Protein AF-A0A958M177-F1 (afdb_monomer_lite)

Secondary structure (DSSP, 8-state):
-EEE-----STT--SIIIIIHHHHHHHHHHHHHHHTT---SS----EEE-STTT-TTS-HHHHHHHHTGGGGGG-----B--S-S-----S---

Foldseek 3Di:
DAEAPDDDPDDPCPCCFQPVQQHVVLVVVVVVCVVVVHDDPADDDYDHKYCVVVPPPPTVVVVVCVVCVVVPVVDDDDDTDGRGNDDDPDDDDD

Radius of gyration: 14.68 Å; chains: 1; bounding box: 36×34×37 Å

pLDDT: mean 90.21, std 8.99, range [48.19, 98.0]

Structure (mmCIF, N/CA/C/O backbone):
data_AF-A0A958M177-F1
#
_entry.id   AF-A0A958M177-F1
#
loop_
_atom_site.group_PDB
_atom_site.id
_atom_site.type_symbol
_atom_site.label_atom_id
_atom_site.label_alt_id
_atom_site.label_comp_id
_atom_site.label_asym_id
_atom_site.label_entity_id
_atom_site.label_seq_id
_atom_site.pdbx_PDB_ins_code
_atom_site.Cartn_x
_atom_site.Cartn_y
_atom_site.Cartn_z
_atom_site.occupancy
_atom_site.B_iso_or_equiv
_atom_site.auth_seq_id
_atom_site.auth_comp_id
_atom_site.auth_asym_id
_atom_site.auth_atom_id
_atom_site.pdbx_PDB_model_num
ATOM 1 N N . MET A 1 1 ? -4.638 1.080 1.829 1.00 91.06 1 MET A N 1
ATOM 2 C CA . MET A 1 1 ? -3.862 2.261 1.401 1.00 91.06 1 MET A CA 1
ATOM 3 C C . MET A 1 1 ? -2.489 1.757 1.020 1.00 91.06 1 MET A C 1
ATOM 5 O O . MET A 1 1 ? -2.049 0.802 1.660 1.00 91.06 1 MET A O 1
ATOM 9 N N . GLY A 1 2 ? -1.845 2.321 0.012 1.00 92.56 2 GLY A N 1
ATOM 10 C CA . GLY A 1 2 ? -0.562 1.816 -0.458 1.00 92.56 2 GLY A CA 1
ATOM 11 C C . GLY A 1 2 ? 0.065 2.702 -1.520 1.00 92.56 2 GLY A C 1
ATOM 12 O O . GLY A 1 2 ? -0.484 3.749 -1.846 1.00 92.56 2 GLY A O 1
ATOM 13 N N . GLY A 1 3 ? 1.196 2.224 -2.006 1.00 93.62 3 GLY A N 1
ATOM 14 C CA . GLY A 1 3 ? 1.953 2.709 -3.154 1.00 93.62 3 GLY A CA 1
ATOM 15 C C . GLY A 1 3 ? 2.755 1.530 -3.704 1.00 93.62 3 GLY A C 1
ATOM 16 O O . GLY A 1 3 ? 2.774 0.455 -3.070 1.00 93.62 3 GLY A O 1
ATOM 17 N N . HIS A 1 4 ? 3.387 1.682 -4.860 1.00 95.19 4 HIS A N 1
ATOM 18 C CA . HIS A 1 4 ? 4.231 0.622 -5.409 1.00 95.19 4 HIS A CA 1
ATOM 19 C C . HIS A 1 4 ? 5.674 0.731 -4.898 1.00 95.19 4 HIS A C 1
ATOM 21 O O . HIS A 1 4 ? 6.135 1.776 -4.450 1.00 95.19 4 HIS A O 1
ATOM 27 N N . ILE A 1 5 ? 6.337 -0.418 -4.772 1.00 94.75 5 ILE A N 1
ATOM 28 C CA . ILE A 1 5 ? 7.689 -0.543 -4.201 1.00 94.75 5 ILE A CA 1
ATOM 29 C C . ILE A 1 5 ? 8.743 -0.790 -5.279 1.00 94.75 5 ILE A C 1
ATOM 31 O O . ILE A 1 5 ? 9.938 -0.809 -4.979 1.00 94.75 5 ILE A O 1
ATOM 35 N N . ASP A 1 6 ? 8.309 -1.059 -6.508 1.00 93.50 6 ASP A N 1
ATOM 36 C CA . ASP A 1 6 ? 9.189 -1.136 -7.658 1.00 93.50 6 ASP A CA 1
ATOM 37 C C . ASP A 1 6 ? 9.470 0.252 -8.249 1.00 93.50 6 ASP A C 1
ATOM 39 O O . ASP A 1 6 ? 9.054 1.281 -7.731 1.00 93.50 6 ASP A O 1
ATOM 43 N N . SER A 1 7 ? 10.319 0.275 -9.265 1.00 92.88 7 SER A N 1
ATOM 44 C CA . SER A 1 7 ? 10.617 1.459 -10.056 1.00 92.88 7 SER A CA 1
ATOM 45 C C . SER A 1 7 ? 11.109 0.998 -11.419 1.00 92.88 7 SER A C 1
ATOM 47 O O . SER A 1 7 ? 11.624 -0.121 -11.553 1.00 92.88 7 SER A O 1
ATOM 49 N N . TRP A 1 8 ? 11.066 1.882 -12.408 1.00 91.00 8 TRP A N 1
ATOM 50 C CA . TRP A 1 8 ? 11.813 1.676 -13.648 1.00 91.00 8 TRP A CA 1
ATOM 51 C C . TRP A 1 8 ? 13.306 1.414 -13.405 1.00 91.00 8 TRP A C 1
ATOM 53 O O . TRP A 1 8 ? 13.929 1.956 -12.488 1.00 91.00 8 TRP A O 1
ATOM 63 N N . ASP A 1 9 ? 13.901 0.612 -14.288 1.00 85.69 9 ASP A N 1
ATOM 64 C CA . ASP A 1 9 ? 15.332 0.303 -14.335 1.00 85.69 9 ASP A CA 1
ATOM 65 C C . ASP A 1 9 ? 16.114 1.225 -15.298 1.00 85.69 9 ASP A C 1
ATOM 67 O O . ASP A 1 9 ? 17.292 0.995 -15.590 1.00 85.69 9 ASP A O 1
ATOM 71 N N . THR A 1 10 ? 15.484 2.298 -15.793 1.00 77.94 10 THR A N 1
ATOM 72 C CA . THR A 1 10 ? 16.054 3.184 -16.814 1.00 77.94 10 THR A CA 1
ATOM 73 C C . THR A 1 10 ? 16.783 4.409 -16.242 1.00 77.94 10 THR A C 1
ATOM 75 O O . THR A 1 10 ? 16.189 5.340 -15.704 1.00 77.94 10 THR A O 1
ATOM 78 N N . GLY A 1 11 ? 18.095 4.493 -16.480 1.00 69.12 11 GLY A N 1
ATOM 79 C CA . GLY A 1 11 ? 18.865 5.741 -16.363 1.00 69.12 11 GLY A CA 1
ATOM 80 C C . GLY A 1 11 ? 19.097 6.246 -14.929 1.00 69.12 11 GLY A C 1
ATOM 81 O O . GLY A 1 11 ? 19.488 5.488 -14.051 1.00 69.12 11 GLY A O 1
ATOM 82 N N . SER A 1 12 ? 18.949 7.562 -14.711 1.00 70.31 12 SER A N 1
ATOM 83 C CA . SER A 1 12 ? 19.164 8.238 -13.412 1.00 70.31 12 SER A CA 1
ATOM 84 C C . SER A 1 12 ? 17.913 8.292 -12.522 1.00 70.31 12 SER A C 1
ATOM 86 O O . SER A 1 12 ? 17.914 9.007 -11.519 1.00 70.31 12 SER A O 1
ATOM 88 N N . GLN A 1 13 ? 16.833 7.602 -12.897 1.00 76.00 13 GLN A N 1
ATOM 89 C CA . GLN A 1 13 ? 15.609 7.544 -12.102 1.00 76.00 13 GLN A CA 1
ATOM 90 C C . GLN A 1 13 ? 15.852 6.668 -10.872 1.00 76.00 13 GLN A C 1
ATOM 92 O O . GLN A 1 13 ? 16.141 5.484 -10.979 1.00 76.00 13 GLN A O 1
ATOM 97 N N . THR A 1 14 ? 15.769 7.269 -9.687 1.00 87.81 14 THR A N 1
ATOM 98 C CA . THR A 1 14 ? 15.992 6.582 -8.406 1.00 87.81 14 THR A CA 1
ATOM 99 C C . THR A 1 14 ? 14.708 6.020 -7.793 1.00 87.81 14 THR A C 1
ATOM 101 O O . THR A 1 14 ? 14.731 5.604 -6.638 1.00 87.81 14 THR A O 1
ATOM 104 N N . GLY A 1 15 ? 13.578 6.100 -8.507 1.00 91.94 15 GLY A N 1
ATOM 105 C CA . GLY A 1 15 ? 12.248 5.765 -7.984 1.00 91.94 15 GLY A CA 1
ATOM 106 C C . GLY A 1 15 ? 11.748 6.710 -6.883 1.00 91.94 15 GLY A C 1
ATOM 107 O O . GLY A 1 15 ? 10.767 6.432 -6.210 1.00 91.94 15 GLY A O 1
ATOM 108 N N . ALA A 1 16 ? 12.422 7.843 -6.644 1.00 92.19 16 ALA A N 1
ATOM 109 C CA . ALA A 1 16 ? 12.105 8.697 -5.496 1.00 92.19 16 ALA A CA 1
ATOM 110 C C . ALA A 1 16 ? 10.710 9.337 -5.573 1.00 92.19 16 ALA A C 1
ATOM 112 O O . ALA A 1 16 ? 10.069 9.522 -4.544 1.00 92.19 16 ALA A O 1
ATOM 113 N N . ASN A 1 17 ? 10.261 9.708 -6.774 1.00 91.62 17 ASN A N 1
ATOM 114 C CA . ASN A 1 17 ? 8.954 10.333 -6.981 1.00 9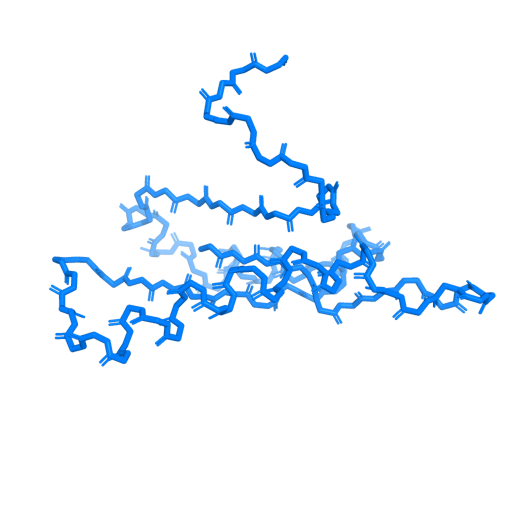1.62 17 ASN A CA 1
ATOM 115 C C . ASN A 1 17 ? 7.912 9.371 -7.566 1.00 91.62 17 ASN A C 1
ATOM 117 O O . ASN A 1 17 ? 6.744 9.718 -7.560 1.00 91.62 17 ASN A O 1
ATOM 121 N N . ASP A 1 18 ? 8.342 8.220 -8.067 1.00 92.56 18 ASP A N 1
ATOM 122 C CA . ASP A 1 18 ? 7.520 7.196 -8.711 1.00 92.56 18 ASP A CA 1
ATOM 123 C C . ASP A 1 18 ? 8.106 5.834 -8.292 1.00 92.56 18 ASP A C 1
ATOM 125 O O . ASP A 1 18 ? 9.156 5.441 -8.804 1.00 92.56 18 ASP A O 1
ATOM 129 N N . ASP A 1 19 ? 7.624 5.208 -7.213 1.00 93.88 19 ASP A N 1
ATOM 130 C CA . ASP A 1 19 ? 6.619 5.710 -6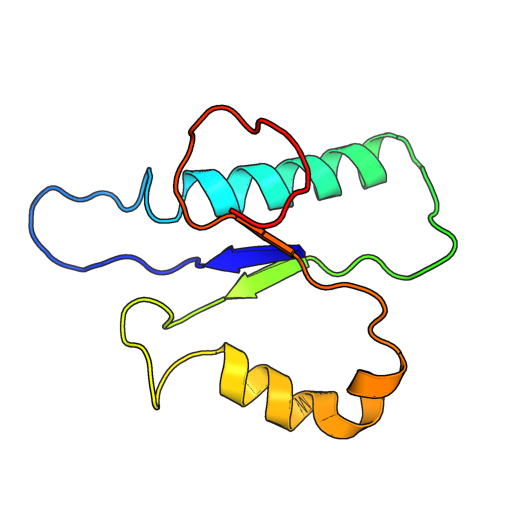.247 1.00 93.88 19 ASP A CA 1
ATOM 131 C C . ASP A 1 19 ? 7.149 5.787 -4.801 1.00 93.88 19 ASP A C 1
ATOM 133 O O . ASP A 1 19 ? 6.453 5.614 -3.801 1.00 93.88 19 ASP A O 1
ATOM 137 N N . GLY A 1 20 ? 8.431 6.116 -4.629 1.00 94.12 20 GLY A N 1
ATOM 138 C CA . GLY A 1 20 ? 9.018 6.281 -3.294 1.00 94.12 20 GLY A CA 1
ATOM 139 C C . GLY A 1 20 ? 8.284 7.314 -2.420 1.00 94.12 20 GLY A C 1
ATOM 140 O O . GLY A 1 20 ? 8.164 7.139 -1.203 1.00 94.12 20 GLY A O 1
ATOM 141 N N . GLY A 1 21 ? 7.772 8.381 -3.037 1.00 93.44 21 GLY A N 1
ATOM 142 C CA . GLY A 1 21 ? 7.041 9.459 -2.374 1.00 93.44 21 GLY A CA 1
ATOM 143 C C . GLY A 1 21 ? 5.651 9.055 -1.880 1.00 93.44 21 GLY A C 1
ATOM 144 O O . GLY A 1 21 ? 5.320 9.301 -0.712 1.00 93.44 21 GLY A O 1
ATOM 145 N N . GLY A 1 22 ? 4.843 8.421 -2.730 1.00 92.19 22 GLY A N 1
ATOM 146 C CA . GLY A 1 22 ? 3.505 7.967 -2.364 1.00 92.19 22 GLY A CA 1
ATOM 147 C C . GLY A 1 22 ? 3.547 6.764 -1.424 1.00 92.19 22 GLY A C 1
ATOM 148 O O . GLY A 1 22 ? 2.881 6.760 -0.374 1.00 92.19 22 GLY A O 1
ATOM 149 N N . PHE A 1 23 ? 4.463 5.821 -1.681 1.00 94.62 23 PHE A N 1
ATOM 150 C CA . PHE A 1 23 ? 4.790 4.721 -0.773 1.00 94.62 23 PHE A CA 1
ATOM 151 C C . PHE A 1 23 ? 5.056 5.218 0.654 1.00 94.62 23 PHE A C 1
ATOM 153 O O . PHE A 1 23 ? 4.414 4.760 1.612 1.00 94.62 23 PHE A O 1
ATOM 160 N N . ILE A 1 24 ? 5.996 6.161 0.824 1.00 94.69 24 ILE A N 1
ATOM 161 C CA . ILE A 1 24 ? 6.413 6.592 2.163 1.00 94.69 24 ILE A CA 1
ATOM 162 C C . ILE A 1 24 ? 5.335 7.422 2.857 1.00 94.69 24 ILE A C 1
ATOM 164 O O . ILE A 1 24 ? 5.191 7.331 4.076 1.00 94.69 24 ILE A O 1
ATOM 168 N N . THR A 1 25 ? 4.525 8.159 2.094 1.00 93.12 25 THR A N 1
ATOM 169 C CA . THR A 1 25 ? 3.368 8.902 2.607 1.00 93.12 25 THR A CA 1
ATOM 170 C C . THR A 1 25 ? 2.350 7.951 3.240 1.00 93.12 25 THR A C 1
ATOM 172 O O . THR A 1 25 ? 1.958 8.128 4.401 1.00 93.12 25 THR A O 1
ATOM 175 N N . CYS A 1 26 ? 1.973 6.882 2.533 1.00 93.81 26 CYS A N 1
ATOM 176 C CA . CYS A 1 26 ? 1.068 5.862 3.062 1.00 93.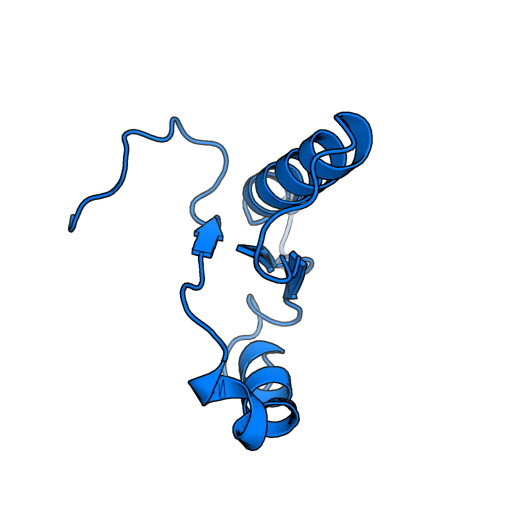81 26 CYS A CA 1
ATOM 177 C C . CYS A 1 26 ? 1.669 5.098 4.252 1.00 93.81 26 CYS A C 1
ATOM 179 O O . CYS A 1 26 ? 0.968 4.817 5.233 1.00 93.81 26 CYS A O 1
ATOM 181 N N . TYR A 1 27 ? 2.958 4.759 4.179 1.00 95.50 27 TYR A N 1
ATOM 182 C CA . TYR A 1 27 ? 3.666 4.052 5.245 1.00 95.50 27 TYR A CA 1
ATOM 183 C C . TYR A 1 27 ? 3.720 4.883 6.534 1.00 95.50 27 TYR A C 1
ATOM 185 O O . TYR A 1 27 ? 3.381 4.392 7.615 1.00 95.50 27 TYR A O 1
ATOM 193 N N . GLU A 1 28 ? 4.081 6.160 6.423 1.00 95.75 28 GLU A N 1
ATOM 194 C CA . GLU A 1 28 ? 4.203 7.064 7.562 1.00 95.75 28 GLU A CA 1
ATOM 195 C C . GLU A 1 28 ? 2.847 7.326 8.225 1.00 95.75 28 GLU A C 1
ATOM 197 O O . GLU A 1 28 ? 2.745 7.300 9.453 1.00 95.75 28 GLU A O 1
ATOM 202 N N . ALA A 1 29 ? 1.774 7.465 7.440 1.00 93.94 29 ALA A N 1
ATOM 203 C CA . ALA A 1 29 ? 0.420 7.566 7.980 1.00 93.94 29 ALA A CA 1
ATOM 204 C C . ALA A 1 29 ? 0.065 6.355 8.867 1.00 93.94 29 ALA A C 1
ATOM 206 O O . ALA A 1 29 ? -0.466 6.511 9.970 1.00 93.94 29 ALA A O 1
ATOM 207 N N . MET A 1 30 ? 0.405 5.140 8.426 1.00 94.88 30 MET A N 1
ATOM 208 C CA . MET A 1 30 ? 0.173 3.913 9.197 1.00 94.88 30 MET A CA 1
ATOM 209 C C . MET A 1 30 ? 1.051 3.850 10.453 1.00 94.88 30 MET A C 1
ATOM 211 O O . MET A 1 30 ? 0.555 3.497 11.529 1.00 94.88 30 MET A O 1
ATOM 215 N N . ARG A 1 31 ? 2.327 4.244 10.349 1.00 96.56 31 ARG A N 1
ATOM 216 C CA . ARG A 1 31 ? 3.259 4.323 11.485 1.00 96.56 31 ARG A CA 1
ATOM 217 C C . ARG A 1 31 ? 2.745 5.277 12.566 1.00 96.56 31 ARG A C 1
ATOM 219 O O . ARG A 1 31 ? 2.754 4.919 13.744 1.00 96.56 31 ARG A O 1
ATOM 226 N N . LEU A 1 32 ? 2.255 6.455 12.176 1.00 97.31 32 LEU A N 1
ATOM 227 C CA . LEU A 1 32 ? 1.699 7.451 13.095 1.00 97.31 32 LEU A CA 1
ATOM 228 C C . LEU A 1 32 ? 0.444 6.938 13.809 1.00 97.31 32 LEU A C 1
ATOM 230 O O . LEU A 1 32 ? 0.334 7.092 15.024 1.00 97.31 32 LEU A O 1
ATOM 234 N N . ILE A 1 33 ? -0.474 6.273 13.099 1.00 95.88 33 ILE A N 1
ATOM 235 C CA . ILE A 1 33 ? -1.678 5.680 13.711 1.00 95.88 33 ILE A CA 1
ATOM 236 C C . ILE A 1 33 ? -1.303 4.673 14.808 1.00 95.88 33 ILE A C 1
ATOM 238 O O . ILE A 1 33 ? -1.883 4.704 15.897 1.00 95.88 33 ILE A O 1
ATOM 242 N N . LEU A 1 34 ? -0.312 3.815 14.541 1.00 95.00 34 LEU A N 1
ATOM 243 C CA . LEU A 1 34 ? 0.200 2.855 15.520 1.00 95.00 34 LEU A CA 1
ATOM 244 C C . LEU A 1 34 ? 0.869 3.555 16.708 1.00 95.00 34 LEU A C 1
ATOM 246 O O . LEU A 1 34 ? 0.600 3.199 17.855 1.00 95.00 34 LEU A O 1
ATOM 250 N N . GLN A 1 35 ? 1.703 4.567 16.450 1.00 98.00 35 GLN A N 1
ATOM 251 C CA . GLN A 1 35 ? 2.407 5.322 17.490 1.00 98.00 35 GLN A CA 1
ATOM 252 C C . GLN A 1 35 ? 1.445 6.060 18.432 1.00 98.00 35 GLN A C 1
ATOM 254 O O . GLN A 1 35 ? 1.705 6.148 19.630 1.00 98.00 35 GLN A O 1
ATOM 259 N N . LEU A 1 36 ? 0.320 6.554 17.914 1.00 97.88 36 LEU A N 1
ATOM 260 C CA . LEU A 1 36 ? -0.723 7.208 18.708 1.00 97.88 36 LEU A CA 1
ATOM 261 C C . LEU A 1 36 ? -1.513 6.228 19.594 1.00 97.88 36 LEU A C 1
ATOM 263 O O . LEU A 1 36 ? -2.373 6.659 20.361 1.00 97.88 36 LEU A O 1
ATOM 267 N N . GLY A 1 37 ? -1.279 4.915 19.474 1.00 96.44 37 GLY A N 1
ATOM 268 C CA . GLY A 1 37 ? -2.067 3.892 20.163 1.00 96.44 37 GLY A CA 1
ATOM 269 C C . GLY A 1 37 ? -3.531 3.867 19.717 1.00 96.44 37 GLY A C 1
ATOM 270 O O . GLY A 1 37 ? -4.383 3.288 20.397 1.00 96.44 37 GLY A O 1
ATOM 271 N N . TYR A 1 38 ? -3.846 4.502 18.585 1.00 96.00 38 TYR A N 1
ATOM 272 C CA . TYR A 1 38 ? -5.199 4.549 18.065 1.00 96.00 38 TYR A CA 1
ATOM 273 C C . TYR A 1 38 ? -5.594 3.161 17.562 1.00 96.00 38 TYR A C 1
ATOM 275 O O . TYR A 1 38 ? -4.871 2.530 16.792 1.00 96.00 38 TYR A O 1
ATOM 283 N N . ARG A 1 39 ? -6.763 2.678 17.993 1.00 95.00 39 ARG A N 1
ATOM 284 C CA . ARG A 1 39 ? -7.360 1.428 17.510 1.00 95.00 39 ARG A CA 1
ATOM 285 C C . ARG A 1 39 ? -8.567 1.744 16.631 1.00 95.00 39 ARG A C 1
ATOM 287 O O . ARG A 1 39 ? -9.656 1.981 17.160 1.00 95.00 39 ARG A O 1
ATOM 294 N N . PRO A 1 40 ? -8.403 1.747 15.300 1.00 94.75 40 PRO A N 1
ATOM 295 C CA . PRO A 1 40 ? -9.519 1.946 14.393 1.00 94.75 40 PRO A CA 1
ATOM 296 C C . PRO A 1 40 ? -10.554 0.823 14.544 1.00 94.75 40 PRO A C 1
ATOM 298 O O . PRO A 1 40 ? -10.221 -0.325 14.833 1.00 94.75 40 PRO A O 1
ATOM 301 N N . LYS A 1 41 ? -11.828 1.136 14.280 1.00 96.50 41 LYS A N 1
ATOM 302 C CA . LYS A 1 41 ? -12.926 0.146 14.300 1.00 96.50 41 LYS A CA 1
ATOM 303 C C . LYS A 1 41 ? -12.807 -0.926 13.206 1.00 96.50 41 LYS A C 1
ATOM 305 O O . LYS A 1 41 ? -13.513 -1.926 13.254 1.00 96.50 41 LYS A O 1
ATOM 310 N N . ARG A 1 42 ? -11.982 -0.684 12.186 1.00 95.75 42 ARG A N 1
ATOM 311 C CA . ARG A 1 42 ? -11.738 -1.581 11.052 1.00 95.75 42 ARG A CA 1
ATOM 312 C C . ARG A 1 42 ? -10.245 -1.805 10.905 1.00 95.75 42 ARG A C 1
ATOM 314 O O . ARG A 1 42 ? -9.460 -0.913 11.204 1.00 95.75 42 ARG A O 1
ATOM 321 N N . THR A 1 43 ? -9.862 -2.966 10.395 1.00 95.62 43 THR A N 1
ATOM 322 C CA . THR A 1 43 ? -8.470 -3.232 10.041 1.00 95.62 43 THR A CA 1
ATOM 323 C C . THR A 1 43 ? -8.008 -2.234 8.987 1.00 95.62 43 THR A C 1
ATOM 325 O O . THR A 1 43 ? -8.623 -2.117 7.927 1.00 95.62 43 THR A O 1
ATOM 328 N N . LEU A 1 44 ? -6.919 -1.529 9.275 1.00 95.75 44 LEU A N 1
ATOM 329 C CA . LEU A 1 44 ? -6.181 -0.780 8.269 1.00 95.75 44 LEU A CA 1
ATOM 330 C C . LEU A 1 44 ? -5.120 -1.708 7.677 1.00 95.75 44 LEU A C 1
ATOM 332 O O . LEU A 1 44 ? -4.405 -2.382 8.418 1.00 95.75 44 LEU A O 1
ATOM 336 N N . ARG A 1 45 ? -5.039 -1.758 6.347 1.00 95.56 45 ARG A N 1
ATOM 337 C CA . ARG A 1 45 ? -4.076 -2.577 5.602 1.00 95.56 45 ARG A CA 1
ATOM 338 C C . ARG A 1 45 ? -3.213 -1.651 4.746 1.00 95.56 45 ARG A C 1
ATOM 340 O O . ARG A 1 45 ? -3.749 -0.908 3.915 1.00 95.56 45 ARG A O 1
ATOM 347 N N . PHE A 1 46 ? -1.907 -1.693 4.999 1.00 95.94 46 PHE A N 1
ATOM 348 C CA . PHE A 1 46 ? -0.887 -1.144 4.112 1.00 95.94 46 PHE A CA 1
ATOM 349 C C . PHE A 1 46 ? -0.507 -2.214 3.092 1.00 95.94 46 PHE A C 1
ATOM 351 O O . PHE A 1 46 ? -0.382 -3.382 3.467 1.00 95.94 46 PHE A O 1
ATOM 358 N N . ILE A 1 47 ? -0.351 -1.828 1.830 1.00 95.62 47 ILE A N 1
ATOM 359 C CA . ILE A 1 47 ? 0.111 -2.721 0.769 1.00 95.62 47 ILE A CA 1
ATOM 360 C C . ILE A 1 47 ? 1.230 -2.004 0.019 1.00 95.62 47 ILE A C 1
ATOM 362 O O . ILE A 1 47 ? 1.053 -0.866 -0.400 1.00 95.62 47 ILE A O 1
ATOM 366 N N . ALA A 1 48 ? 2.363 -2.687 -0.106 1.00 95.94 48 ALA A N 1
ATOM 367 C CA . ALA A 1 48 ? 3.464 -2.326 -0.984 1.00 95.94 48 ALA A CA 1
ATOM 368 C C . ALA A 1 48 ? 3.273 -3.107 -2.288 1.00 95.94 48 ALA A C 1
ATOM 370 O O . ALA A 1 48 ? 3.527 -4.316 -2.311 1.00 95.94 48 ALA A O 1
ATOM 371 N N . TRP A 1 49 ? 2.724 -2.473 -3.320 1.00 95.56 49 TRP A N 1
ATOM 372 C CA . TRP A 1 49 ? 2.488 -3.144 -4.598 1.00 95.56 49 TRP A CA 1
ATOM 373 C C . TRP A 1 49 ? 3.809 -3.418 -5.303 1.00 95.56 49 TRP A C 1
ATOM 375 O O . TRP A 1 49 ? 4.750 -2.659 -5.156 1.00 95.56 49 TRP A O 1
ATOM 385 N N . SER A 1 50 ? 3.898 -4.530 -6.024 1.00 94.19 50 SER A N 1
ATOM 386 C CA . SER A 1 50 ? 5.100 -4.894 -6.774 1.00 94.19 50 SER A CA 1
ATOM 387 C C . SER A 1 50 ? 4.729 -5.165 -8.222 1.00 94.19 50 SER A C 1
ATOM 389 O O . SER A 1 50 ? 3.685 -5.772 -8.477 1.00 94.19 50 SER A O 1
ATOM 391 N N . GLY A 1 51 ? 5.592 -4.761 -9.146 1.00 93.12 51 GLY A N 1
ATOM 392 C CA . GLY A 1 51 ? 5.411 -4.938 -10.580 1.00 93.12 51 GLY A CA 1
ATOM 393 C C . GLY A 1 51 ? 4.369 -3.991 -11.168 1.00 93.12 51 GLY A C 1
ATOM 394 O O . GLY A 1 51 ? 3.747 -4.371 -12.159 1.00 93.12 51 GLY A O 1
ATOM 395 N N . GLU A 1 52 ? 4.125 -2.835 -10.542 1.00 93.75 52 GLU A N 1
ATOM 396 C CA . GLU A 1 52 ? 3.272 -1.778 -11.108 1.00 93.75 52 GLU A CA 1
ATOM 397 C C . GLU A 1 52 ? 3.844 -1.334 -12.458 1.00 93.75 52 GLU A C 1
ATOM 399 O O . GLU A 1 52 ? 3.149 -1.445 -13.469 1.00 93.75 52 GLU A O 1
ATOM 404 N N . GLU A 1 53 ? 5.149 -1.064 -12.490 1.00 91.81 53 GLU A N 1
ATOM 405 C CA . GLU A 1 53 ? 5.860 -0.499 -13.640 1.00 91.81 53 GLU A CA 1
ATOM 406 C C . GLU A 1 53 ? 5.887 -1.475 -14.819 1.00 91.81 53 GLU A C 1
ATOM 408 O O . GLU A 1 53 ? 5.789 -1.122 -15.996 1.00 91.81 53 GLU A O 1
ATOM 413 N N . TRP A 1 54 ? 5.974 -2.774 -14.512 1.00 88.56 54 TRP A N 1
ATOM 414 C CA . TRP A 1 54 ? 5.863 -3.814 -15.532 1.00 88.56 54 TRP A CA 1
ATOM 415 C C . TRP A 1 54 ? 4.432 -3.915 -16.093 1.00 88.56 54 TRP A C 1
ATOM 417 O O . TRP A 1 54 ? 4.219 -4.344 -17.234 1.00 88.56 54 TRP A O 1
ATOM 427 N N . GLY A 1 55 ? 3.441 -3.561 -15.279 1.00 87.56 55 GLY A N 1
ATOM 428 C CA . GLY A 1 55 ? 2.031 -3.628 -15.605 1.00 87.56 55 GLY A CA 1
ATOM 429 C C . GLY A 1 55 ? 1.509 -5.050 -15.823 1.00 87.56 55 GLY A C 1
ATOM 430 O O . GLY A 1 55 ? 2.056 -6.070 -15.383 1.00 87.56 55 GLY A O 1
ATOM 431 N N . ASP A 1 56 ? 0.380 -5.124 -16.522 1.00 82.19 56 ASP A N 1
ATOM 432 C CA . ASP A 1 56 ? -0.272 -6.378 -16.890 1.00 82.19 56 ASP A CA 1
ATOM 433 C C . ASP A 1 56 ? 0.650 -7.241 -17.783 1.00 82.19 56 ASP A C 1
ATOM 435 O O . ASP A 1 56 ? 1.219 -6.726 -18.748 1.00 82.19 56 ASP A O 1
ATOM 439 N N . PRO A 1 57 ? 0.821 -8.556 -17.526 1.00 83.62 57 PRO A N 1
ATOM 440 C CA . PRO A 1 57 ? 0.099 -9.398 -16.562 1.00 83.62 57 PRO A CA 1
ATOM 441 C C . PRO A 1 57 ? 0.840 -9.672 -15.249 1.00 83.62 57 PRO A C 1
ATOM 443 O O . PRO A 1 57 ? 0.424 -10.559 -14.503 1.00 83.62 57 PRO A O 1
ATOM 446 N N . ARG A 1 58 ? 1.956 -8.989 -14.983 1.00 78.81 58 ARG A N 1
ATOM 447 C CA . ARG A 1 58 ? 2.905 -9.337 -13.910 1.00 78.81 58 ARG A CA 1
ATOM 448 C C . ARG A 1 58 ? 2.842 -8.404 -12.699 1.00 78.81 58 ARG A C 1
ATOM 450 O O . ARG A 1 58 ? 3.760 -8.411 -11.887 1.00 78.81 58 ARG A O 1
ATOM 457 N N . ASN A 1 59 ? 1.750 -7.666 -12.547 1.00 88.88 59 ASN A N 1
ATOM 458 C CA . ASN A 1 59 ? 1.527 -6.767 -11.427 1.00 88.88 59 ASN A CA 1
ATOM 459 C C . ASN A 1 59 ? 0.903 -7.470 -10.208 1.00 88.88 59 ASN A C 1
ATOM 461 O O . ASN A 1 59 ? 0.046 -8.357 -10.300 1.00 88.88 59 ASN A O 1
ATOM 465 N N . GLY A 1 60 ? 1.328 -7.044 -9.022 1.00 93.00 60 GLY A N 1
ATOM 466 C CA . GLY A 1 60 ? 0.928 -7.613 -7.738 1.00 93.00 60 GLY A CA 1
ATOM 467 C C . GLY A 1 60 ? -0.550 -7.406 -7.407 1.00 93.00 60 GLY A C 1
ATOM 468 O O . GLY A 1 60 ? -1.121 -8.193 -6.649 1.00 93.00 60 GLY A O 1
ATOM 469 N N . ASN A 1 61 ? -1.206 -6.410 -8.011 1.00 92.19 61 ASN A N 1
ATOM 470 C CA . ASN A 1 61 ? -2.633 -6.158 -7.806 1.00 92.19 61 ASN A CA 1
ATOM 471 C C . ASN A 1 61 ? -3.513 -7.345 -8.255 1.00 92.19 61 ASN A C 1
ATOM 473 O O . ASN A 1 61 ? -4.475 -7.682 -7.564 1.00 92.19 61 ASN A O 1
ATOM 477 N N . LYS A 1 62 ? -3.154 -8.055 -9.334 1.00 91.88 62 LYS A N 1
ATOM 478 C CA . LYS A 1 62 ? -3.871 -9.242 -9.817 1.00 91.88 62 LYS A CA 1
ATOM 479 C C . LYS A 1 62 ? -3.692 -10.421 -8.880 1.00 91.88 62 LYS A C 1
ATOM 481 O O . LYS A 1 62 ? -4.666 -11.107 -8.571 1.00 91.88 62 LYS A O 1
ATOM 486 N N . ALA A 1 63 ? -2.462 -10.634 -8.414 1.00 93.50 63 ALA A N 1
ATOM 487 C CA . ALA A 1 63 ? -2.160 -11.675 -7.440 1.00 93.50 63 ALA A CA 1
ATOM 488 C C . ALA A 1 63 ? -2.939 -11.440 -6.138 1.00 93.50 63 ALA A C 1
ATOM 490 O O . ALA A 1 63 ? -3.581 -12.355 -5.625 1.00 93.50 63 ALA A O 1
ATOM 491 N N . TYR A 1 64 ? -2.965 -10.197 -5.655 1.00 94.75 64 TYR A N 1
ATOM 492 C CA . TYR A 1 64 ? -3.745 -9.811 -4.485 1.00 94.75 64 TYR A CA 1
ATOM 493 C C . TYR A 1 64 ? -5.248 -9.980 -4.703 1.00 94.75 64 TYR A C 1
ATOM 495 O O . TYR A 1 64 ? -5.928 -10.548 -3.851 1.00 94.75 64 TYR A O 1
ATOM 503 N N . HIS A 1 65 ? -5.774 -9.524 -5.843 1.00 93.88 65 HIS A N 1
ATOM 504 C CA . HIS A 1 65 ? -7.186 -9.676 -6.177 1.00 93.88 65 HIS A CA 1
ATOM 505 C C . HIS A 1 65 ? -7.593 -11.151 -6.152 1.00 93.88 65 HIS A C 1
ATOM 507 O O . HIS A 1 65 ? -8.549 -11.496 -5.466 1.00 93.88 65 HIS A O 1
ATOM 513 N N . ALA A 1 66 ? -6.828 -12.027 -6.813 1.00 94.38 66 ALA A N 1
ATOM 514 C CA . ALA A 1 66 ? -7.081 -13.466 -6.822 1.00 94.38 66 ALA A CA 1
ATOM 515 C C . ALA A 1 66 ? -6.997 -14.092 -5.418 1.00 94.38 66 ALA A C 1
ATOM 517 O O . ALA A 1 66 ? -7.863 -14.885 -5.054 1.00 94.38 66 ALA A O 1
ATOM 518 N N . ALA A 1 67 ? -5.994 -13.714 -4.617 1.00 95.56 67 ALA A N 1
ATOM 519 C CA . ALA A 1 67 ? -5.792 -14.244 -3.268 1.00 95.56 67 ALA A CA 1
ATOM 520 C C . ALA A 1 67 ? -6.859 -13.786 -2.257 1.00 95.56 67 ALA A C 1
ATOM 522 O O . ALA A 1 67 ? -7.110 -14.481 -1.275 1.00 95.56 67 ALA A O 1
ATOM 523 N N . HIS A 1 68 ? -7.493 -12.633 -2.489 1.00 96.31 68 HIS A N 1
ATOM 524 C CA . HIS A 1 68 ? -8.447 -12.023 -1.560 1.00 96.31 68 HIS A CA 1
ATOM 525 C C . HIS A 1 68 ? -9.872 -11.902 -2.121 1.00 96.31 68 HIS A C 1
ATOM 527 O O . HIS A 1 68 ? -10.670 -11.151 -1.556 1.00 96.31 68 HIS A O 1
ATOM 533 N N . LEU A 1 69 ? -10.226 -12.655 -3.173 1.00 96.62 69 LEU A N 1
ATOM 534 C CA . LEU A 1 69 ? -11.568 -12.667 -3.786 1.00 96.62 69 LEU A CA 1
ATOM 535 C C . LEU A 1 69 ? -12.693 -12.791 -2.741 1.00 96.62 69 LEU A C 1
ATOM 537 O O . LEU A 1 69 ? -13.640 -12.001 -2.737 1.00 96.62 69 LEU A O 1
ATOM 541 N N . ASP A 1 70 ? -12.546 -13.718 -1.793 1.00 97.69 70 ASP A N 1
ATOM 542 C CA . ASP A 1 70 ? -13.540 -13.973 -0.740 1.00 97.69 70 ASP A CA 1
ATOM 543 C C . ASP A 1 70 ? -13.591 -12.871 0.336 1.00 97.69 70 ASP A C 1
ATOM 545 O O . ASP A 1 70 ? -14.572 -12.730 1.074 1.00 97.69 70 ASP A O 1
ATOM 549 N N . GLU A 1 71 ? -12.544 -12.049 0.429 1.00 96.25 71 GLU A N 1
ATOM 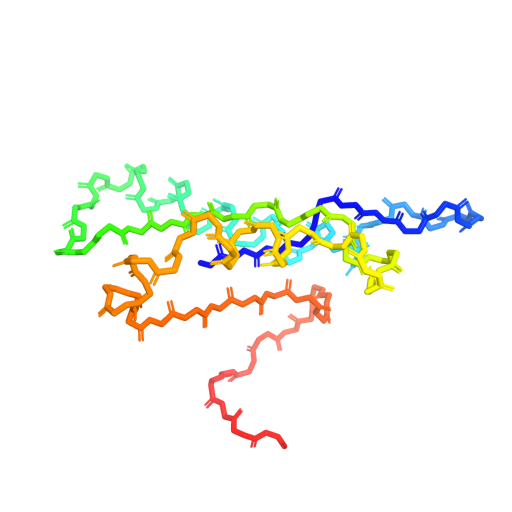550 C CA . GLU A 1 71 ? -12.442 -10.922 1.355 1.00 96.25 71 GLU A CA 1
ATOM 551 C C . GLU A 1 71 ? -12.858 -9.586 0.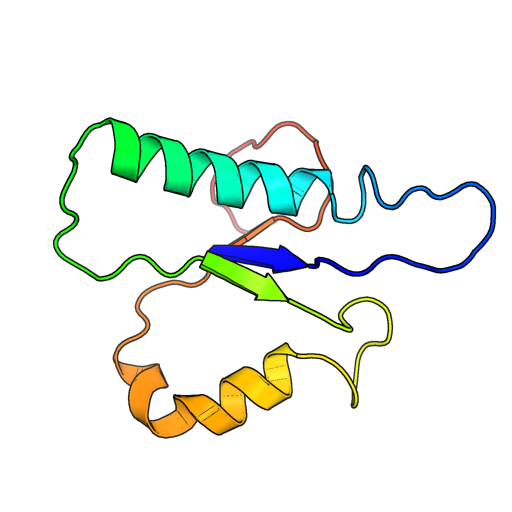727 1.00 96.25 71 GLU A C 1
ATOM 553 O O . GLU A 1 71 ? -13.016 -8.606 1.462 1.00 96.25 71 GLU A O 1
ATOM 558 N N . LEU A 1 72 ? -13.067 -9.503 -0.594 1.00 94.31 72 LEU A N 1
ATOM 559 C CA . LEU A 1 72 ? -13.350 -8.232 -1.280 1.00 94.31 72 LEU A CA 1
ATOM 560 C C . LEU A 1 72 ? -14.564 -7.509 -0.695 1.00 94.31 72 LEU A C 1
ATOM 562 O O . LEU A 1 72 ? -14.521 -6.303 -0.484 1.00 94.31 72 LEU A O 1
ATOM 566 N N . LYS A 1 73 ? -15.606 -8.249 -0.299 1.00 96.25 73 LYS A N 1
ATOM 567 C CA . LYS A 1 73 ? -16.807 -7.680 0.344 1.00 96.25 73 LYS A CA 1
ATOM 568 C C . LYS A 1 73 ? -16.528 -6.992 1.690 1.00 96.25 73 LYS A C 1
ATOM 570 O O . LYS A 1 73 ? -17.374 -6.253 2.182 1.00 96.25 73 LYS A O 1
ATOM 575 N N . LYS A 1 74 ? -15.375 -7.258 2.313 1.00 96.62 74 LYS A N 1
ATOM 576 C CA . LYS A 1 74 ? -14.934 -6.631 3.570 1.00 96.62 74 LYS A CA 1
ATOM 577 C C . LYS A 1 74 ? -14.094 -5.370 3.331 1.00 96.62 74 LYS A C 1
ATOM 579 O O . LYS A 1 74 ? -13.859 -4.622 4.281 1.00 96.62 74 LYS A O 1
ATOM 584 N N . HIS A 1 75 ? -13.639 -5.130 2.101 1.00 95.94 75 HIS A N 1
ATOM 585 C CA . HIS A 1 75 ? -12.893 -3.930 1.737 1.00 95.94 75 HIS A CA 1
ATOM 586 C C . HIS A 1 75 ? -13.873 -2.768 1.556 1.00 95.94 75 HIS A C 1
ATOM 588 O O . HIS A 1 75 ? -14.788 -2.837 0.745 1.00 95.94 75 HIS A O 1
ATOM 594 N N . ILE A 1 76 ? -13.707 -1.711 2.354 1.00 95.62 76 ILE A N 1
ATOM 595 C CA . ILE A 1 76 ? -14.630 -0.561 2.364 1.00 95.62 76 ILE A CA 1
ATOM 596 C C . ILE A 1 76 ? -14.132 0.568 1.464 1.00 95.62 76 ILE A C 1
ATOM 598 O O . ILE A 1 76 ? -14.924 1.248 0.824 1.00 95.62 76 ILE A O 1
ATOM 602 N N . VAL A 1 77 ? -12.818 0.781 1.444 1.00 92.88 77 VAL A N 1
ATOM 603 C CA . VAL A 1 77 ? -12.157 1.808 0.643 1.00 92.88 77 VAL A CA 1
ATOM 604 C C . VAL A 1 77 ? -10.730 1.357 0.347 1.00 92.88 77 VAL A C 1
ATOM 606 O O . VAL A 1 77 ? -10.075 0.753 1.204 1.00 92.88 77 VAL A O 1
ATOM 609 N N . ALA A 1 78 ? -10.263 1.650 -0.861 1.00 92.62 78 ALA A N 1
ATOM 610 C CA . ALA A 1 78 ? -8.870 1.535 -1.264 1.00 92.62 78 ALA A CA 1
ATOM 611 C C . ALA A 1 78 ? -8.368 2.925 -1.673 1.00 92.62 78 ALA A C 1
ATOM 613 O O . ALA A 1 78 ? -9.137 3.740 -2.175 1.00 92.62 78 ALA A O 1
ATOM 614 N N . PHE A 1 79 ? -7.099 3.191 -1.392 1.00 89.44 79 PHE A N 1
ATOM 615 C CA . PHE A 1 79 ? -6.406 4.433 -1.720 1.00 89.44 79 PHE A CA 1
ATOM 616 C C . PHE A 1 79 ? -4.986 4.063 -2.133 1.00 89.44 79 PHE A C 1
ATOM 618 O O . PHE A 1 79 ? -4.387 3.187 -1.495 1.00 89.44 79 PHE A O 1
ATOM 625 N N . GLU A 1 80 ? -4.499 4.734 -3.160 1.00 90.75 80 GLU A N 1
ATOM 626 C CA . GLU A 1 80 ? -3.156 4.637 -3.707 1.00 90.75 80 GLU A CA 1
ATOM 627 C C . GLU A 1 80 ? -2.676 6.060 -3.987 1.00 90.75 80 GLU A C 1
ATOM 629 O O . GLU A 1 80 ? -3.462 6.891 -4.452 1.00 90.75 80 GLU A O 1
ATOM 634 N N . ASP A 1 81 ? -1.434 6.339 -3.614 1.00 90.88 81 ASP A N 1
ATOM 635 C CA . ASP A 1 81 ? -0.751 7.594 -3.904 1.00 90.88 81 ASP A CA 1
ATOM 636 C C . ASP A 1 81 ? 0.403 7.239 -4.828 1.00 90.88 81 ASP A C 1
ATOM 638 O O . ASP A 1 81 ? 1.318 6.585 -4.363 1.00 90.88 81 ASP A O 1
ATOM 642 N N . ASP A 1 82 ? 0.285 7.575 -6.110 1.00 91.50 82 ASP A N 1
ATOM 643 C CA . ASP A 1 82 ? 1.204 7.143 -7.180 1.00 91.50 82 ASP A CA 1
ATOM 644 C C . ASP A 1 82 ? 1.384 8.251 -8.242 1.00 91.50 82 ASP A C 1
ATOM 646 O O . ASP A 1 82 ? 1.717 8.055 -9.403 1.00 91.50 82 ASP A O 1
ATOM 650 N N . LEU A 1 83 ? 1.071 9.495 -7.866 1.00 87.50 83 LEU A N 1
ATOM 651 C CA . LEU A 1 83 ? 1.253 10.673 -8.727 1.00 87.50 83 LEU A CA 1
ATOM 652 C C . LEU A 1 83 ? 2.356 11.589 -8.179 1.00 87.50 83 LEU A C 1
ATOM 654 O O . LEU A 1 83 ? 2.379 12.803 -8.418 1.00 87.50 83 LEU A O 1
ATOM 658 N N . GLY A 1 84 ? 3.284 10.982 -7.440 1.00 85.56 84 GLY A N 1
ATOM 659 C CA . GLY A 1 84 ? 4.435 11.609 -6.815 1.00 85.56 84 GLY A CA 1
ATOM 660 C C . GLY A 1 84 ? 4.131 12.551 -5.656 1.00 85.56 84 GLY A C 1
ATOM 661 O O . GLY A 1 84 ? 3.011 12.691 -5.179 1.00 85.56 84 GLY A O 1
ATOM 662 N N . SER A 1 85 ? 5.169 13.244 -5.185 1.00 85.88 85 SER A N 1
ATOM 663 C CA . SER A 1 85 ? 5.160 13.964 -3.896 1.00 85.88 85 SER A CA 1
ATOM 664 C C . SER A 1 85 ? 4.530 15.363 -3.964 1.00 85.88 85 SER A C 1
ATOM 666 O O . SER A 1 85 ? 5.004 16.314 -3.333 1.00 85.88 85 SER A O 1
ATOM 668 N N . THR A 1 86 ? 3.502 15.537 -4.791 1.00 81.75 86 THR A N 1
ATOM 669 C CA . THR A 1 86 ? 2.876 16.847 -4.997 1.00 81.75 86 THR A CA 1
ATOM 670 C C . THR A 1 86 ? 1.932 17.216 -3.849 1.00 81.75 86 THR A C 1
ATOM 672 O O . THR A 1 86 ? 1.644 16.435 -2.942 1.00 81.75 86 THR A O 1
ATOM 675 N N . LYS A 1 87 ? 1.455 18.465 -3.838 1.00 83.44 87 LYS A N 1
ATOM 676 C CA . LYS A 1 87 ? 0.541 18.934 -2.795 1.00 83.44 87 LYS A CA 1
ATOM 677 C C . LYS A 1 87 ? -0.839 18.288 -2.965 1.00 83.44 87 LYS A C 1
ATOM 679 O O . LYS A 1 87 ? -1.574 18.651 -3.878 1.00 83.44 87 LYS A O 1
ATOM 684 N N . LEU A 1 88 ? -1.224 17.436 -2.015 1.00 76.62 88 LEU A N 1
ATOM 685 C CA . LEU A 1 88 ? -2.584 16.904 -1.888 1.00 76.62 88 LEU A CA 1
ATOM 686 C C . LEU A 1 88 ? -3.599 18.051 -1.724 1.00 76.62 88 LEU A C 1
ATOM 688 O O . LEU A 1 88 ? -3.528 18.828 -0.768 1.00 76.62 88 LEU A O 1
ATOM 692 N N . LEU A 1 89 ? -4.544 18.165 -2.662 1.00 81.75 89 LEU A N 1
ATOM 693 C CA . LEU A 1 89 ? -5.574 19.216 -2.657 1.00 81.75 89 LEU A CA 1
ATOM 694 C C . LEU A 1 89 ? -6.885 18.773 -1.992 1.00 81.75 89 LEU A C 1
ATOM 696 O O . LEU A 1 89 ? -7.628 19.614 -1.490 1.00 81.75 89 LEU A O 1
ATOM 700 N N . GLY A 1 90 ? -7.159 17.469 -1.953 1.00 76.88 90 GLY A N 1
ATOM 701 C CA . GLY A 1 90 ? -8.355 16.897 -1.339 1.00 76.88 90 GLY A CA 1
ATOM 702 C C . GLY A 1 90 ? -8.887 15.694 -2.112 1.00 76.88 90 GLY A C 1
ATOM 703 O O . GLY A 1 90 ? -8.243 15.201 -3.033 1.00 76.88 90 GLY A O 1
ATOM 704 N N . PHE A 1 91 ? -10.080 15.235 -1.734 1.00 73.31 91 PHE A N 1
ATOM 705 C CA . PHE A 1 91 ? -10.809 14.194 -2.458 1.00 73.31 91 PHE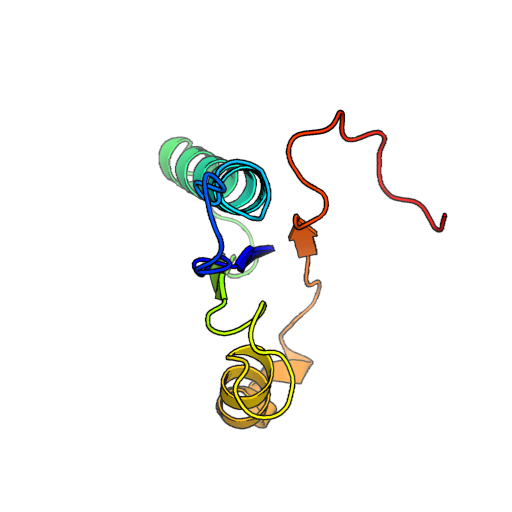 A CA 1
ATOM 706 C C . PHE A 1 91 ? -11.762 14.840 -3.467 1.00 73.31 91 PHE A C 1
ATOM 708 O O . PHE A 1 91 ? -12.610 15.646 -3.084 1.00 73.31 91 PHE A O 1
ATOM 715 N N . GLY A 1 92 ? -11.649 14.471 -4.740 1.00 67.00 92 GLY A N 1
ATOM 716 C CA . GLY A 1 92 ? -12.528 14.952 -5.802 1.00 67.00 92 GLY A CA 1
ATOM 717 C C . GLY A 1 92 ? -12.351 14.143 -7.083 1.00 67.00 92 GLY A C 1
ATOM 718 O O . GLY A 1 92 ? -11.314 13.515 -7.277 1.00 67.00 92 GLY A O 1
ATOM 719 N N . TYR A 1 93 ? -13.373 14.147 -7.938 1.00 51.59 93 TYR A N 1
ATOM 720 C CA . TYR A 1 93 ? -13.211 13.725 -9.327 1.00 51.59 93 TYR A CA 1
ATOM 721 C C . TYR A 1 93 ? -12.525 14.875 -10.069 1.00 51.59 93 TYR A C 1
ATOM 723 O O . TYR A 1 93 ? -13.046 15.993 -10.052 1.00 51.59 93 TYR A O 1
ATOM 731 N N . ILE A 1 94 ? -11.351 14.609 -10.641 1.00 48.19 94 ILE A N 1
ATOM 732 C CA . ILE A 1 94 ? -10.708 15.484 -11.630 1.00 48.19 94 ILE A CA 1
ATOM 733 C C . ILE A 1 94 ? -11.238 15.094 -13.007 1.00 48.19 94 ILE A C 1
ATOM 735 O O . ILE A 1 94 ? -11.366 13.871 -13.247 1.00 48.19 94 ILE A O 1
#

Sequence (94 aa):
MGGHIDSWDTGSQTGANDDGGGFITCYEAMRLILQLGYRPKRTLRFIAWSGEEWGDPRNGNKAYHAAHLDELKKHIVAFEDDLGSTKLLGFGYI